Protein AF-A0A7L5DUD4-F1 (afdb_monomer_lite)

pLDDT: mean 72.52, std 13.36, range [44.75, 91.19]

Foldseek 3Di:
DDPPPPPPPPPVPPQADADPPPRHGFDDWDDDDPVCCVVCVQAQWTWTADPVVRDIDIDRDPVRHDSVVVVVVVVVVCVVVVPD

Sequence (84 aa):
MNSDDERQSKRRSTNYPICPVCGHQFKYRCKRSLLVKTLLFWTPVKRYFCTHCAVCRYVFNPKYGDYSSVILLLSCLQIVLGES

Secondary structure (DSSP, 8-state):
----GGGS-------PPBPTTT-PBP-EEPP--HHHHHHTSS--EEEEEETTTTEEEEEE-GGG--THHHHHHHHHHHHHHS--

Radius of gyration: 19.48 Å; chains: 1; bounding box: 39×48×52 Å

Organism: NCBI:txid2728022

Structure (mmCIF, N/CA/C/O backbone):
data_AF-A0A7L5DUD4-F1
#
_entry.id   AF-A0A7L5DUD4-F1
#
loop_
_atom_site.group_PDB
_atom_site.id
_atom_site.type_symbol
_atom_site.label_atom_id
_atom_site.label_alt_id
_atom_site.label_comp_id
_atom_site.label_asym_id
_atom_site.label_entity_id
_atom_site.label_seq_id
_atom_site.pdbx_PDB_ins_code
_atom_site.Cartn_x
_atom_site.Cartn_y
_atom_site.Cartn_z
_atom_site.occupancy
_atom_site.B_iso_or_equiv
_atom_site.auth_seq_id
_atom_site.auth_comp_id
_atom_site.auth_asym_id
_atom_site.auth_atom_id
_atom_sit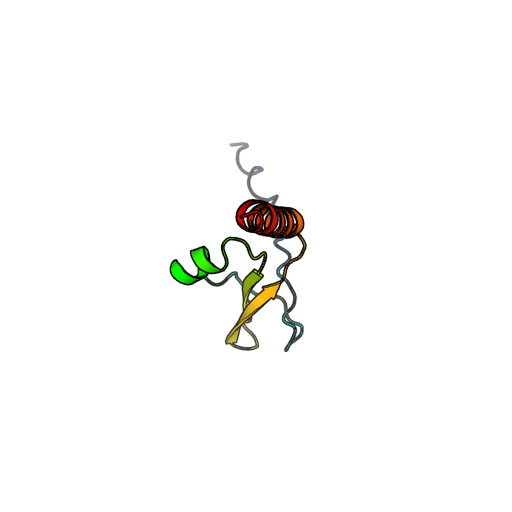e.pdbx_PDB_model_num
ATOM 1 N N . MET A 1 1 ? 18.644 37.111 -15.544 1.00 44.75 1 MET A N 1
ATOM 2 C CA . MET A 1 1 ? 18.737 35.635 -15.508 1.00 44.75 1 MET A CA 1
ATOM 3 C C . MET A 1 1 ? 18.202 35.208 -14.150 1.00 44.75 1 MET A C 1
ATOM 5 O O . MET A 1 1 ? 18.763 35.647 -13.158 1.00 44.75 1 MET A O 1
ATOM 9 N N . ASN A 1 2 ? 17.047 34.534 -14.113 1.00 53.09 2 ASN A N 1
ATOM 10 C CA . ASN A 1 2 ? 16.291 34.263 -12.880 1.00 53.09 2 ASN A CA 1
ATOM 11 C C . ASN A 1 2 ? 16.853 33.053 -12.121 1.00 53.09 2 ASN A C 1
ATOM 13 O O . ASN A 1 2 ? 17.207 32.052 -12.736 1.00 53.09 2 ASN A O 1
ATOM 17 N N . SER A 1 3 ? 16.888 33.158 -10.793 1.00 55.41 3 SER A N 1
ATOM 18 C CA . SER A 1 3 ? 17.505 32.213 -9.850 1.00 55.41 3 SER A CA 1
ATOM 19 C C . SER A 1 3 ? 16.495 31.247 -9.197 1.00 55.41 3 SER A C 1
ATOM 21 O O . SER A 1 3 ? 16.718 30.780 -8.083 1.00 55.41 3 SER A O 1
ATOM 23 N N . ASP A 1 4 ? 15.371 30.957 -9.862 1.00 56.25 4 ASP A N 1
ATOM 24 C CA . ASP A 1 4 ? 14.241 30.196 -9.292 1.00 56.25 4 ASP A CA 1
ATOM 25 C C . ASP A 1 4 ? 14.247 28.682 -9.606 1.00 56.25 4 ASP A C 1
ATOM 27 O O . ASP A 1 4 ? 13.370 27.947 -9.144 1.00 56.25 4 ASP A O 1
ATOM 31 N N . ASP A 1 5 ? 15.241 28.176 -10.341 1.00 58.03 5 ASP A N 1
ATOM 32 C CA . ASP A 1 5 ? 15.268 26.779 -10.816 1.00 58.03 5 ASP A CA 1
ATOM 33 C C . ASP A 1 5 ? 15.808 25.751 -9.793 1.00 58.03 5 ASP A C 1
ATOM 35 O O . ASP A 1 5 ? 15.681 24.540 -9.978 1.00 58.03 5 ASP A O 1
ATOM 39 N N . GLU A 1 6 ? 16.345 26.182 -8.646 1.00 55.91 6 GLU A N 1
ATOM 40 C CA . GLU A 1 6 ? 16.953 25.266 -7.661 1.00 55.91 6 GLU A CA 1
ATOM 41 C C . GLU A 1 6 ? 15.971 24.716 -6.601 1.00 55.91 6 GLU A C 1
ATOM 43 O O . GLU A 1 6 ? 16.356 24.037 -5.648 1.00 55.91 6 GLU A O 1
ATOM 48 N N . ARG A 1 7 ? 14.660 24.959 -6.749 1.00 51.56 7 ARG A N 1
ATOM 49 C CA . ARG A 1 7 ? 13.633 24.515 -5.779 1.00 51.56 7 ARG A CA 1
ATOM 50 C C . ARG A 1 7 ? 13.048 23.120 -6.021 1.00 51.56 7 ARG A C 1
ATOM 52 O O . ARG A 1 7 ? 12.220 22.672 -5.226 1.00 51.56 7 ARG A O 1
ATOM 59 N N . GLN A 1 8 ? 13.441 22.409 -7.080 1.00 58.78 8 GLN A N 1
ATOM 60 C CA . GLN A 1 8 ? 12.722 21.210 -7.547 1.00 58.78 8 GLN A CA 1
ATOM 61 C C . GLN A 1 8 ? 13.567 19.934 -7.700 1.00 58.78 8 GLN A C 1
ATOM 63 O O . GLN A 1 8 ? 13.375 19.168 -8.642 1.00 58.78 8 GLN A O 1
ATOM 68 N N . SER A 1 9 ? 14.457 19.594 -6.763 1.00 51.19 9 SER A N 1
ATOM 69 C CA . SER A 1 9 ? 15.126 18.278 -6.865 1.00 51.19 9 SER A CA 1
ATOM 70 C C . SER A 1 9 ? 15.430 17.535 -5.573 1.00 51.19 9 SER A C 1
ATOM 72 O O . SER A 1 9 ? 15.924 16.410 -5.639 1.00 51.19 9 SER A O 1
ATOM 74 N N . LYS A 1 10 ? 14.953 17.998 -4.409 1.00 45.09 10 LYS A N 1
ATOM 75 C CA . LYS A 1 10 ? 14.774 17.103 -3.248 1.00 45.09 10 LYS A CA 1
ATOM 76 C C . LYS A 1 10 ? 13.533 16.225 -3.456 1.00 45.09 10 LYS A C 1
ATOM 78 O O . LYS A 1 10 ? 12.630 16.163 -2.622 1.00 45.09 10 LYS A O 1
ATOM 83 N N . ARG A 1 11 ? 13.463 15.562 -4.618 1.00 52.94 11 ARG A N 1
ATOM 84 C CA . ARG A 1 11 ? 12.544 14.464 -4.896 1.00 52.94 11 ARG A CA 1
ATOM 85 C C . ARG A 1 11 ? 12.881 13.424 -3.847 1.00 52.94 11 ARG A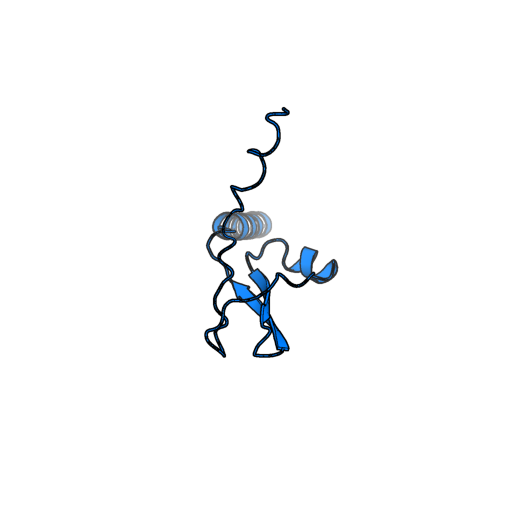 C 1
ATOM 87 O O . ARG A 1 11 ? 13.883 12.731 -3.972 1.00 52.94 11 ARG A O 1
ATOM 94 N N . ARG A 1 12 ? 12.089 13.379 -2.771 1.00 53.56 12 ARG A N 1
ATOM 95 C CA . ARG A 1 12 ? 12.092 12.267 -1.821 1.00 53.56 12 ARG A CA 1
ATOM 96 C C . ARG A 1 12 ? 12.088 11.019 -2.688 1.00 53.56 12 ARG A C 1
ATOM 98 O O . ARG A 1 12 ? 11.076 10.767 -3.346 1.00 53.56 12 ARG A O 1
ATOM 105 N N . SER A 1 13 ? 13.220 10.323 -2.759 1.00 54.44 13 SER A N 1
ATOM 106 C CA . SER A 1 13 ? 13.318 9.018 -3.388 1.00 54.44 13 SER A CA 1
ATOM 107 C C . SER A 1 13 ? 12.319 8.169 -2.630 1.00 54.44 13 SER A C 1
ATOM 109 O O . SER A 1 13 ? 12.521 7.749 -1.491 1.00 54.44 13 SER A O 1
ATOM 111 N N . THR A 1 14 ? 11.123 8.083 -3.197 1.00 61.66 14 THR A N 1
ATOM 112 C CA . THR A 1 14 ? 10.017 7.349 -2.620 1.00 61.66 14 THR A CA 1
ATOM 113 C C . THR A 1 14 ? 10.371 5.919 -2.937 1.00 61.66 14 THR A C 1
ATOM 115 O O . THR A 1 14 ? 9.955 5.383 -3.953 1.00 61.66 14 THR A O 1
ATOM 118 N N . ASN A 1 15 ? 11.247 5.353 -2.104 1.00 71.25 15 ASN A N 1
ATOM 119 C CA . ASN A 1 15 ? 11.630 3.957 -2.155 1.00 71.25 15 ASN A CA 1
ATOM 120 C C . ASN A 1 15 ? 10.350 3.167 -1.905 1.00 71.25 15 ASN A C 1
ATOM 122 O O . ASN A 1 15 ? 9.911 2.982 -0.765 1.00 71.25 15 ASN A O 1
ATOM 126 N N . TYR A 1 16 ? 9.680 2.814 -2.996 1.00 81.56 16 TYR A N 1
ATOM 127 C CA . TYR A 1 16 ? 8.519 1.960 -2.952 1.00 81.56 16 TYR A CA 1
ATOM 128 C C . TYR A 1 16 ? 8.969 0.579 -2.476 1.00 81.56 16 TYR A C 1
ATOM 130 O O . TYR A 1 16 ? 10.095 0.163 -2.757 1.00 81.56 16 TYR A O 1
ATOM 138 N N . PRO A 1 17 ? 8.116 -0.136 -1.725 1.00 84.62 17 PRO A N 1
ATOM 139 C CA . PRO A 1 17 ? 8.469 -1.472 -1.287 1.00 84.62 17 PRO A CA 1
ATOM 140 C C . PRO A 1 17 ? 8.678 -2.406 -2.486 1.00 84.62 17 PRO A C 1
ATOM 142 O O . PRO A 1 17 ? 8.264 -2.125 -3.616 1.00 84.62 17 PRO A O 1
ATOM 145 N N . ILE A 1 18 ? 9.322 -3.535 -2.222 1.00 88.81 18 ILE A N 1
ATOM 146 C CA . ILE A 1 18 ? 9.523 -4.586 -3.212 1.00 88.81 18 ILE A CA 1
ATOM 147 C C . ILE A 1 18 ? 8.291 -5.492 -3.229 1.00 88.81 18 ILE A C 1
ATOM 149 O O . ILE A 1 18 ? 7.700 -5.794 -2.190 1.00 88.81 18 ILE A O 1
ATOM 153 N N . CYS A 1 19 ? 7.877 -5.909 -4.421 1.00 87.94 19 CYS A N 1
ATOM 154 C CA . CYS A 1 19 ? 6.820 -6.887 -4.588 1.00 87.94 19 CYS A CA 1
ATOM 155 C C . CYS A 1 19 ? 7.297 -8.259 -4.085 1.00 87.94 19 CYS A C 1
ATOM 157 O O . CYS A 1 19 ? 8.289 -8.771 -4.601 1.00 87.94 19 CYS A O 1
ATOM 159 N N . PRO A 1 20 ? 6.573 -8.909 -3.157 1.00 85.88 20 PRO A N 1
ATOM 160 C CA . PRO A 1 20 ? 6.977 -10.205 -2.611 1.00 85.88 20 PRO A CA 1
ATOM 161 C C . PRO A 1 20 ? 6.853 -11.362 -3.613 1.00 85.88 20 PRO A C 1
ATOM 163 O O . PRO A 1 20 ? 7.282 -12.466 -3.313 1.00 85.88 20 PRO A O 1
ATOM 166 N N . VAL A 1 21 ? 6.240 -11.137 -4.782 1.00 87.50 21 VAL A N 1
ATOM 167 C CA . VAL A 1 21 ? 6.032 -12.185 -5.797 1.00 87.50 21 VAL A CA 1
ATOM 168 C C . VAL A 1 21 ? 7.057 -12.134 -6.914 1.00 87.50 21 VAL A C 1
ATOM 170 O O . VAL A 1 21 ? 7.549 -13.173 -7.326 1.00 87.50 21 VAL A O 1
ATOM 173 N N . CYS A 1 22 ? 7.378 -10.943 -7.417 1.00 90.81 22 CYS A N 1
ATOM 174 C CA . CYS A 1 22 ? 8.294 -10.795 -8.550 1.00 90.81 22 CYS A CA 1
ATOM 175 C C . CYS A 1 22 ? 9.611 -10.100 -8.195 1.00 90.81 22 CYS A C 1
ATOM 177 O O . CYS A 1 22 ? 10.423 -9.872 -9.087 1.00 90.81 22 CYS A O 1
ATOM 179 N N . GLY A 1 23 ? 9.801 -9.667 -6.946 1.00 88.06 23 GLY A N 1
ATOM 180 C CA . GLY A 1 23 ? 11.025 -8.991 -6.509 1.00 88.06 23 GLY A CA 1
ATOM 181 C C . GLY A 1 23 ? 11.247 -7.589 -7.094 1.00 88.06 23 GLY A C 1
ATOM 182 O O . GLY A 1 23 ? 12.255 -6.960 -6.792 1.00 88.06 23 GLY A O 1
ATOM 183 N N . HIS A 1 24 ? 10.315 -7.057 -7.892 1.00 89.38 24 HIS A N 1
ATOM 184 C CA . HIS A 1 24 ? 10.421 -5.714 -8.473 1.00 89.38 24 HIS A CA 1
ATOM 185 C C . HIS A 1 24 ? 9.784 -4.646 -7.578 1.00 89.38 24 HIS A C 1
ATOM 187 O O . HIS A 1 24 ? 8.805 -4.913 -6.875 1.00 89.38 24 HIS A O 1
ATOM 193 N N . GLN A 1 25 ? 10.300 -3.413 -7.627 1.00 88.62 25 GLN A N 1
ATOM 194 C CA . GLN A 1 25 ? 9.695 -2.284 -6.913 1.00 88.62 25 GLN A CA 1
ATOM 195 C C . GLN A 1 25 ? 8.293 -1.971 -7.441 1.00 88.62 25 GLN A C 1
ATOM 197 O O . GLN A 1 25 ? 8.018 -2.026 -8.642 1.00 88.62 25 GLN A O 1
ATOM 202 N N . PHE A 1 26 ? 7.390 -1.614 -6.530 1.00 88.62 26 PHE A N 1
ATOM 203 C CA . PHE A 1 26 ? 6.079 -1.112 -6.926 1.00 88.62 26 PHE A CA 1
ATOM 204 C C . PHE A 1 26 ? 6.198 0.237 -7.646 1.00 88.62 26 PHE A C 1
ATOM 206 O O . PHE A 1 26 ? 7.013 1.077 -7.279 1.00 88.62 26 PHE A O 1
ATOM 213 N N . LYS A 1 27 ? 5.337 0.472 -8.644 1.00 86.25 27 LYS A N 1
ATOM 214 C CA . LYS A 1 27 ? 5.389 1.698 -9.460 1.00 86.25 27 LYS A CA 1
ATOM 215 C C . LYS A 1 27 ? 4.650 2.867 -8.814 1.00 86.25 27 LYS A C 1
ATOM 217 O O . LYS A 1 27 ? 5.103 4.004 -8.878 1.00 86.25 27 LYS A O 1
ATOM 222 N N . TYR A 1 28 ? 3.486 2.598 -8.222 1.00 84.94 28 TYR A N 1
ATOM 223 C CA . TYR A 1 28 ? 2.659 3.620 -7.583 1.00 84.94 28 TYR A CA 1
ATOM 224 C C . TYR A 1 28 ? 1.760 3.039 -6.488 1.00 84.94 28 TYR A C 1
ATOM 226 O O . TYR A 1 28 ? 1.524 1.830 -6.391 1.00 84.94 28 TYR A O 1
ATOM 234 N N . ARG A 1 29 ? 1.234 3.929 -5.641 1.00 85.44 29 ARG A N 1
ATOM 235 C CA . ARG A 1 29 ? 0.250 3.600 -4.605 1.00 85.44 29 ARG A CA 1
ATOM 236 C C . ARG A 1 29 ? -1.155 3.552 -5.217 1.00 85.44 29 ARG A C 1
ATOM 238 O O . ARG A 1 29 ? -1.611 4.546 -5.775 1.00 85.44 29 ARG A O 1
ATOM 245 N N . CYS A 1 30 ? -1.857 2.426 -5.084 1.00 87.06 30 CYS A N 1
ATOM 246 C CA . CYS A 1 30 ? -3.245 2.308 -5.540 1.00 87.06 30 CYS A CA 1
ATOM 247 C C . CYS A 1 30 ? -4.168 3.141 -4.633 1.00 87.06 30 CYS A C 1
ATOM 249 O O . CYS A 1 30 ? -4.030 3.115 -3.402 1.00 87.06 30 CYS A O 1
ATOM 251 N N . LYS A 1 31 ? -5.140 3.846 -5.228 1.00 82.44 3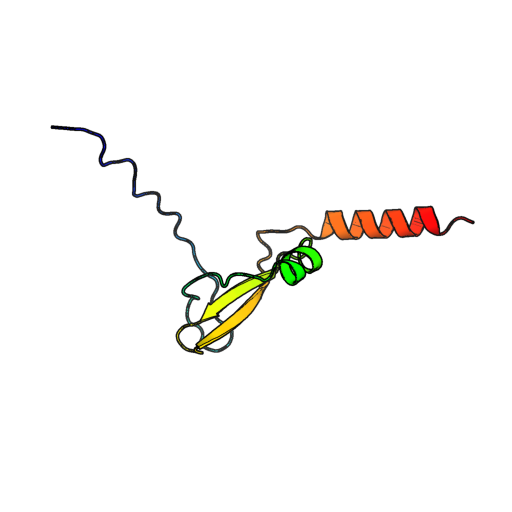1 LYS A N 1
ATOM 252 C CA . LYS A 1 31 ? -6.212 4.513 -4.473 1.00 82.44 31 LYS A CA 1
ATOM 253 C C . LYS A 1 31 ? -7.047 3.467 -3.720 1.00 82.44 31 LYS A C 1
ATOM 255 O O . LYS A 1 31 ? -7.210 2.333 -4.172 1.00 82.44 31 LYS A O 1
ATOM 260 N N . ARG A 1 32 ? -7.540 3.843 -2.541 1.00 80.19 32 ARG A N 1
ATOM 261 C CA . ARG A 1 32 ? -8.442 3.026 -1.717 1.00 80.19 32 ARG A CA 1
ATOM 262 C C . ARG A 1 32 ? -9.836 3.625 -1.755 1.00 80.19 32 ARG A C 1
ATOM 264 O O . ARG A 1 32 ? -9.956 4.846 -1.697 1.00 80.19 32 ARG A O 1
ATOM 271 N N . SER A 1 33 ? -10.851 2.770 -1.790 1.00 80.19 33 SER A N 1
ATOM 272 C CA . SER A 1 33 ? -12.239 3.176 -1.570 1.00 80.19 33 SER A CA 1
ATOM 273 C C . SER A 1 33 ? -12.406 3.754 -0.162 1.00 80.19 33 SER A C 1
ATOM 275 O O . SER A 1 33 ? -11.698 3.346 0.762 1.00 80.19 33 SER A O 1
ATOM 277 N N . LEU A 1 34 ? -13.342 4.690 0.009 1.00 77.00 34 LEU A N 1
ATOM 278 C CA . LEU A 1 34 ? -13.571 5.376 1.286 1.00 77.00 34 LEU A CA 1
ATOM 279 C C . LEU A 1 34 ? -13.922 4.399 2.418 1.00 77.00 34 LEU A C 1
ATOM 281 O O . LEU A 1 34 ? -13.359 4.517 3.497 1.00 77.00 34 LEU A O 1
ATOM 285 N N . LEU A 1 35 ? -14.720 3.363 2.141 1.00 75.56 35 LEU A N 1
ATOM 286 C CA . LEU A 1 35 ? -15.040 2.307 3.114 1.00 75.56 35 LEU A CA 1
ATOM 287 C C . LEU A 1 35 ? -13.786 1.590 3.632 1.00 75.56 35 LEU A C 1
ATOM 289 O O . LEU A 1 35 ? -13.584 1.444 4.833 1.00 75.56 35 LEU A O 1
ATOM 293 N N . VAL A 1 36 ? -12.891 1.213 2.716 1.00 74.25 36 VAL A N 1
ATOM 294 C CA . VAL A 1 36 ? -11.606 0.578 3.041 1.00 74.25 36 VAL A CA 1
ATOM 295 C C . VAL A 1 36 ? -10.715 1.559 3.798 1.00 74.25 36 VAL A C 1
ATOM 297 O O . VAL A 1 36 ? -9.968 1.148 4.670 1.00 74.25 36 VAL A O 1
ATOM 300 N N . LYS A 1 37 ? -10.778 2.860 3.496 1.00 73.50 37 LYS A N 1
ATOM 301 C CA . LYS A 1 37 ? -10.021 3.890 4.216 1.00 73.50 37 LYS A CA 1
ATOM 302 C C . LYS A 1 37 ? -10.503 4.053 5.658 1.00 73.50 37 LYS A C 1
ATOM 304 O O . LYS A 1 37 ? -9.651 4.237 6.513 1.00 73.50 37 LYS A O 1
ATOM 309 N N . THR A 1 38 ? -11.808 3.972 5.912 1.00 75.56 38 THR A N 1
ATOM 310 C CA . THR A 1 38 ? -12.382 4.042 7.264 1.00 75.56 38 THR A CA 1
ATOM 311 C C . THR A 1 38 ? -12.085 2.771 8.054 1.00 75.56 38 THR A C 1
ATOM 313 O O . THR A 1 38 ? -11.601 2.848 9.176 1.00 75.56 38 THR A O 1
ATOM 316 N N . LEU A 1 39 ? -12.273 1.595 7.446 1.00 74.19 39 LEU A N 1
ATOM 317 C CA . LEU A 1 39 ? -12.037 0.312 8.116 1.00 74.19 39 LEU A CA 1
ATOM 318 C C . LEU A 1 39 ? -10.545 0.060 8.386 1.00 74.19 39 LEU A C 1
ATOM 320 O O . LEU A 1 39 ? -10.170 -0.405 9.455 1.00 74.19 39 LEU A O 1
ATOM 324 N N . LEU A 1 40 ? -9.674 0.431 7.442 1.00 69.56 40 LEU A N 1
ATOM 325 C CA . LEU A 1 40 ? -8.218 0.359 7.589 1.00 69.56 40 LEU A CA 1
ATOM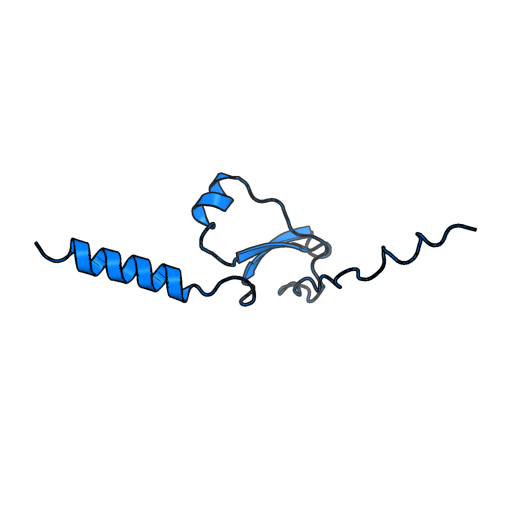 326 C C . LEU A 1 40 ? -7.612 1.677 8.090 1.00 69.56 40 LEU A C 1
ATOM 328 O O . LEU A 1 40 ? -6.399 1.846 7.960 1.00 69.56 40 LEU A O 1
ATOM 332 N N . PHE A 1 41 ? -8.413 2.601 8.640 1.00 67.19 41 PHE A N 1
ATOM 333 C CA . PHE A 1 41 ? -7.929 3.908 9.108 1.00 67.19 41 PHE A CA 1
ATOM 334 C C . PHE A 1 41 ? -6.803 3.744 10.121 1.00 67.19 41 PHE A C 1
ATOM 336 O O . PHE A 1 41 ? -5.788 4.431 10.052 1.00 67.19 41 PHE A O 1
ATOM 343 N N . TRP A 1 42 ? -6.969 2.759 10.995 1.00 66.50 42 TRP A N 1
ATOM 344 C CA . TRP A 1 42 ? -6.011 2.467 12.033 1.00 66.50 42 TRP A CA 1
ATOM 345 C C . TRP A 1 42 ? -4.817 1.662 11.498 1.00 66.50 42 TRP A C 1
ATOM 347 O O . TRP A 1 42 ? -3.738 1.845 12.033 1.00 66.50 42 TRP A O 1
ATOM 357 N N . THR A 1 43 ? -4.955 0.873 10.410 1.00 69.06 43 THR A N 1
ATOM 358 C CA . THR A 1 43 ? -3.932 -0.084 9.895 1.00 69.06 43 THR A CA 1
ATOM 359 C C . THR A 1 43 ? -2.821 0.580 9.057 1.00 69.06 43 THR A C 1
ATOM 361 O O . THR A 1 43 ? -3.145 1.191 8.032 1.00 69.06 43 THR A O 1
ATOM 364 N N . PRO A 1 44 ? -1.499 0.389 9.325 1.00 71.81 44 PRO A N 1
ATOM 365 C CA . PRO A 1 44 ? -0.415 0.908 8.481 1.00 71.81 44 PRO A CA 1
ATOM 366 C C . PRO A 1 44 ? -0.219 0.049 7.226 1.00 71.81 44 PRO A C 1
ATOM 368 O O . PRO A 1 44 ? 0.873 -0.075 6.665 1.00 71.81 44 PRO A O 1
ATOM 371 N N . VAL A 1 45 ? -1.288 -0.571 6.748 1.00 80.12 45 VAL A N 1
ATOM 372 C CA . VAL A 1 45 ? -1.280 -1.255 5.473 1.00 80.12 45 VAL A CA 1
ATOM 373 C C . VAL A 1 45 ? -1.373 -0.169 4.408 1.00 80.12 45 VAL A C 1
ATOM 375 O O . VAL A 1 45 ? -2.171 0.760 4.535 1.00 80.12 45 VAL A O 1
ATOM 378 N N . LYS A 1 46 ? -0.645 -0.289 3.297 1.00 81.62 46 LYS A N 1
ATOM 379 C CA . LYS A 1 46 ? -0.807 0.535 2.082 1.00 81.62 46 LYS A CA 1
ATOM 380 C C . LYS A 1 46 ? -1.030 -0.378 0.874 1.00 81.62 46 LYS A C 1
ATOM 382 O O . LYS A 1 46 ? -0.573 -1.511 0.872 1.00 81.62 46 LYS A O 1
ATOM 387 N N . ARG A 1 47 ? -1.787 0.072 -0.134 1.00 87.62 47 ARG A N 1
ATOM 388 C CA . ARG A 1 47 ? -2.030 -0.710 -1.362 1.00 87.62 47 ARG A CA 1
ATOM 389 C C . ARG A 1 47 ? -1.116 -0.191 -2.472 1.00 87.62 47 ARG A C 1
ATOM 391 O O . ARG A 1 47 ? -1.129 1.010 -2.733 1.00 87.62 47 ARG A O 1
ATOM 398 N N . TYR A 1 48 ? -0.343 -1.065 -3.104 1.00 89.75 48 TYR A N 1
ATOM 399 C CA . TYR A 1 48 ? 0.627 -0.725 -4.149 1.00 89.75 48 TYR A CA 1
ATOM 400 C C . TYR A 1 48 ? 0.400 -1.564 -5.406 1.00 89.75 48 TYR A C 1
ATOM 402 O O . TYR A 1 48 ? -0.009 -2.720 -5.306 1.00 89.75 48 TYR A O 1
ATOM 410 N N . PHE A 1 49 ? 0.653 -0.975 -6.577 1.00 88.94 49 PHE A N 1
ATOM 411 C CA . PHE A 1 49 ? 0.520 -1.648 -7.869 1.00 88.94 49 PHE A CA 1
ATOM 412 C C . PHE A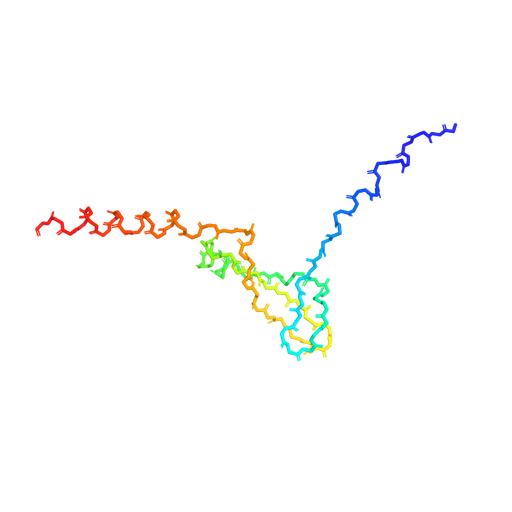 1 49 ? 1.872 -2.139 -8.369 1.00 88.94 49 PHE A C 1
ATOM 414 O O . PHE A 1 49 ? 2.827 -1.360 -8.471 1.00 88.94 49 PHE A O 1
ATOM 421 N N . CYS A 1 50 ? 1.948 -3.427 -8.694 1.00 90.44 50 CYS A N 1
ATOM 422 C CA . CYS A 1 50 ? 3.107 -4.003 -9.358 1.00 90.44 50 CYS A CA 1
ATOM 423 C C . CYS A 1 50 ? 2.834 -4.073 -10.860 1.00 90.44 50 CYS A C 1
ATOM 425 O O . CYS A 1 50 ? 1.862 -4.702 -11.267 1.00 90.44 50 CYS A O 1
ATOM 427 N N . THR A 1 51 ? 3.700 -3.476 -11.678 1.00 90.06 51 THR A N 1
ATOM 428 C CA . THR A 1 51 ? 3.588 -3.543 -13.144 1.00 90.06 51 THR A CA 1
ATOM 429 C C . THR A 1 51 ? 3.903 -4.919 -13.705 1.00 90.06 51 THR A C 1
ATOM 431 O O . THR A 1 51 ? 3.275 -5.316 -14.674 1.00 90.06 51 THR A O 1
ATOM 434 N N . HIS A 1 52 ? 4.824 -5.660 -13.087 1.00 91.19 52 HIS A N 1
ATOM 435 C CA . HIS A 1 52 ? 5.207 -6.996 -13.555 1.00 91.19 52 HIS A CA 1
ATOM 436 C C . HIS A 1 52 ? 4.120 -8.036 -13.290 1.00 91.19 52 HIS A C 1
ATOM 438 O O . HIS A 1 52 ? 3.850 -8.877 -14.135 1.00 91.19 52 HIS A O 1
ATOM 444 N N . CYS A 1 53 ? 3.473 -7.970 -12.125 1.00 89.38 53 CYS A N 1
ATOM 445 C CA . CYS A 1 53 ? 2.377 -8.879 -11.796 1.00 89.38 53 CYS A CA 1
ATOM 446 C C . CYS A 1 53 ? 1.004 -8.344 -12.232 1.00 89.38 53 CYS A C 1
ATOM 448 O O . CYS A 1 53 ? 0.015 -9.038 -12.033 1.00 89.38 53 CYS A O 1
ATOM 450 N N . ALA A 1 54 ? 0.928 -7.099 -12.717 1.00 89.50 54 ALA A N 1
ATOM 451 C CA . ALA A 1 54 ? -0.305 -6.377 -13.048 1.00 89.50 54 ALA A CA 1
ATOM 452 C C . ALA A 1 54 ? -1.391 -6.393 -11.944 1.00 89.50 54 ALA A C 1
ATOM 454 O O . ALA A 1 54 ? -2.583 -6.291 -12.224 1.00 89.50 54 ALA A O 1
ATOM 455 N N . VAL A 1 55 ? -0.996 -6.492 -10.667 1.00 88.44 55 VAL A N 1
ATOM 456 C CA . VAL A 1 55 ? -1.926 -6.589 -9.526 1.00 88.44 55 VAL A CA 1
ATOM 457 C C . VAL A 1 55 ? -1.645 -5.538 -8.452 1.00 88.44 55 VAL A C 1
ATOM 459 O O . VAL A 1 55 ? -0.494 -5.202 -8.157 1.00 88.44 55 VAL A O 1
ATOM 462 N N . CYS A 1 56 ? -2.714 -5.047 -7.815 1.00 86.88 56 CYS A N 1
ATOM 463 C CA . CYS A 1 56 ? -2.623 -4.216 -6.611 1.00 86.88 56 CYS A CA 1
ATOM 464 C C . CYS A 1 56 ? -2.588 -5.101 -5.357 1.00 86.88 56 CYS A C 1
ATOM 466 O O . CYS A 1 56 ? -3.594 -5.731 -5.024 1.00 86.88 56 CYS A O 1
ATOM 468 N N . ARG A 1 57 ? -1.487 -5.067 -4.602 1.00 85.94 57 ARG A N 1
ATOM 469 C CA . ARG A 1 57 ? -1.322 -5.807 -3.340 1.00 85.94 57 ARG A CA 1
ATOM 470 C C . ARG A 1 57 ? -1.259 -4.880 -2.136 1.00 85.94 57 ARG A C 1
ATOM 472 O O . ARG A 1 57 ? -0.865 -3.718 -2.240 1.00 85.94 57 ARG A O 1
ATOM 479 N N . TYR A 1 58 ? -1.674 -5.401 -0.991 1.00 85.19 58 TYR A N 1
ATOM 480 C CA . TYR A 1 58 ? -1.541 -4.728 0.292 1.00 85.19 58 TYR A CA 1
ATOM 481 C C . TYR A 1 58 ? -0.173 -5.064 0.886 1.00 85.19 58 TYR A C 1
ATOM 483 O O . TYR A 1 58 ? 0.198 -6.228 0.971 1.00 85.19 58 TYR A O 1
ATOM 491 N N . VAL A 1 59 ? 0.579 -4.034 1.257 1.00 84.88 59 VAL A N 1
ATOM 492 C CA . VAL A 1 59 ? 1.903 -4.150 1.864 1.00 84.88 59 VAL A CA 1
ATOM 493 C C . VAL A 1 59 ? 1.853 -3.453 3.210 1.00 84.88 59 VAL A C 1
ATOM 495 O O . VAL A 1 59 ? 1.443 -2.289 3.302 1.00 84.88 59 VAL A O 1
ATOM 498 N N . PHE A 1 60 ? 2.255 -4.175 4.247 1.00 79.06 60 PHE A N 1
ATOM 499 C CA . PHE A 1 60 ? 2.438 -3.623 5.578 1.00 79.06 60 PHE A CA 1
ATOM 500 C C . PHE A 1 60 ? 3.753 -2.846 5.601 1.00 79.06 60 PHE A C 1
ATOM 502 O O . PHE A 1 60 ? 4.798 -3.393 5.253 1.00 79.06 60 PHE A O 1
ATOM 509 N N . ASN A 1 61 ? 3.706 -1.559 5.944 1.00 70.00 61 ASN A N 1
ATOM 510 C C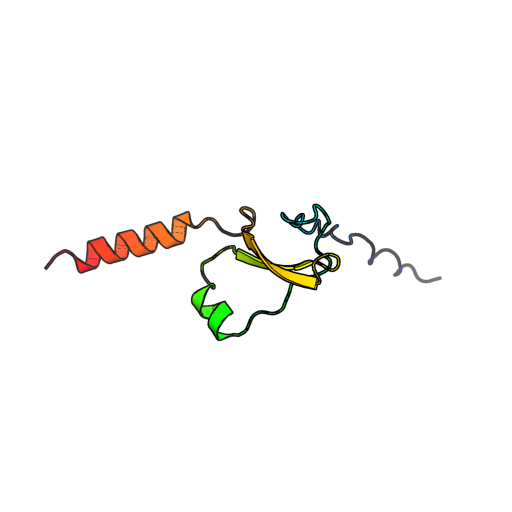A . ASN A 1 61 ? 4.921 -0.771 6.111 1.00 70.00 61 ASN A CA 1
ATOM 511 C C . ASN A 1 61 ? 5.025 -0.334 7.578 1.00 70.00 61 ASN A C 1
ATOM 513 O O . ASN A 1 61 ? 4.296 0.583 7.968 1.00 70.00 61 ASN A O 1
ATOM 517 N N . PRO A 1 62 ? 5.926 -0.944 8.372 1.00 62.31 62 PRO A N 1
ATOM 518 C CA . PRO A 1 62 ? 6.040 -0.659 9.801 1.00 62.31 62 PRO A CA 1
ATOM 519 C C . PRO A 1 62 ? 6.447 0.793 10.089 1.00 62.31 62 PRO A C 1
ATOM 521 O O . PRO A 1 62 ? 6.215 1.284 11.182 1.00 62.31 62 PRO A O 1
ATOM 524 N N . LYS A 1 63 ? 6.971 1.536 9.100 1.00 60.25 63 LYS A N 1
ATOM 525 C CA . LYS A 1 63 ? 7.373 2.945 9.268 1.00 60.25 63 LYS A CA 1
ATOM 526 C C . LYS A 1 63 ? 6.219 3.933 9.506 1.00 60.25 63 LYS A C 1
ATOM 528 O O . LYS A 1 63 ? 6.488 5.115 9.677 1.00 60.25 63 LYS A O 1
ATOM 533 N N . TYR A 1 64 ? 4.955 3.511 9.406 1.00 57.34 64 TYR A N 1
ATOM 534 C CA . TYR A 1 64 ? 3.808 4.431 9.328 1.00 57.34 64 TYR A CA 1
ATOM 535 C C . TYR A 1 64 ? 2.696 4.199 10.353 1.00 57.34 64 TYR A C 1
ATOM 537 O O . TYR A 1 64 ? 1.650 4.832 10.231 1.00 57.34 64 TYR A O 1
ATOM 545 N N . GLY A 1 65 ? 2.880 3.330 11.340 1.00 53.97 65 GLY A N 1
ATOM 546 C CA . GLY A 1 65 ? 1.874 3.197 12.386 1.00 53.97 65 GLY A CA 1
ATOM 547 C C . GLY A 1 65 ? 2.306 2.258 13.488 1.00 53.97 65 GLY A C 1
ATOM 548 O O . GLY A 1 65 ? 2.252 1.041 13.319 1.00 53.97 65 GLY A O 1
ATOM 549 N N . ASP A 1 66 ? 2.671 2.845 14.621 1.00 54.44 66 ASP A N 1
ATOM 550 C CA . ASP A 1 66 ? 2.645 2.172 15.908 1.00 54.44 66 ASP A CA 1
ATOM 551 C C . ASP A 1 66 ? 1.192 1.841 16.249 1.00 54.44 66 ASP A C 1
ATOM 553 O O . ASP A 1 66 ? 0.418 2.681 16.699 1.00 54.44 66 ASP A O 1
ATOM 557 N N . TYR A 1 67 ? 0.821 0.581 16.028 1.00 64.50 67 TYR A N 1
ATOM 558 C CA . TYR A 1 67 ? -0.452 0.010 16.479 1.00 64.50 67 TYR A CA 1
ATOM 559 C C . TYR A 1 67 ? -0.622 0.021 17.995 1.00 64.50 67 TYR A C 1
ATOM 561 O O . TYR A 1 67 ? -1.720 -0.214 18.497 1.00 64.50 67 TYR A O 1
ATOM 569 N N . SER A 1 68 ? 0.475 0.280 18.705 1.00 58.94 68 SER A N 1
ATOM 570 C CA . SER A 1 68 ? 0.560 0.229 20.154 1.00 58.94 68 SER A CA 1
ATOM 571 C C . SER A 1 68 ? -0.476 1.140 20.811 1.00 58.94 68 SER A C 1
ATOM 573 O O . SER A 1 68 ? -1.198 0.703 21.697 1.00 58.94 68 SER A O 1
ATOM 575 N N . SER A 1 69 ? -0.659 2.365 20.308 1.00 61.91 69 SER A N 1
ATOM 576 C CA . SER A 1 69 ? -1.629 3.320 20.862 1.00 61.91 69 SER A CA 1
ATOM 577 C C . SER A 1 69 ? -3.087 2.916 20.618 1.00 61.91 69 SER A C 1
ATOM 579 O O . SER A 1 69 ? -3.939 3.154 21.464 1.00 61.91 69 SER A O 1
ATOM 581 N N . VAL A 1 70 ? -3.386 2.252 19.502 1.00 66.25 70 VAL A N 1
ATOM 582 C CA . VAL A 1 70 ? -4.742 1.782 19.157 1.00 66.25 70 VAL A CA 1
ATOM 583 C C . VAL A 1 70 ? -5.149 0.582 19.999 1.00 66.25 70 VAL A C 1
ATOM 585 O O . VAL A 1 70 ? -6.261 0.528 20.519 1.00 66.25 70 VAL A O 1
ATOM 588 N N . ILE A 1 71 ? -4.236 -0.384 20.121 1.00 69.56 71 ILE A N 1
ATOM 589 C CA . ILE A 1 71 ? -4.434 -1.584 20.931 1.00 69.56 71 ILE A CA 1
ATOM 590 C C . ILE A 1 71 ? -4.550 -1.187 22.401 1.00 69.56 71 ILE A C 1
ATOM 592 O O . ILE A 1 71 ? -5.470 -1.658 23.059 1.00 69.56 71 ILE A O 1
ATOM 596 N N . LEU A 1 72 ? -3.705 -0.264 22.881 1.00 63.91 72 LEU A N 1
ATOM 597 C CA . LEU A 1 72 ? -3.805 0.283 24.237 1.00 63.91 72 LEU A CA 1
ATOM 598 C C . LEU A 1 72 ? -5.174 0.925 24.491 1.00 63.91 72 LEU A C 1
ATOM 600 O O . LEU A 1 72 ? -5.817 0.611 25.490 1.00 63.91 72 LEU A O 1
ATOM 604 N N . LEU A 1 73 ? -5.668 1.756 23.569 1.00 68.25 73 LEU A N 1
ATOM 605 C CA . LEU A 1 73 ? -6.986 2.382 23.706 1.00 68.25 73 LEU A CA 1
ATOM 606 C C . LEU A 1 73 ? -8.131 1.359 23.710 1.00 68.25 73 LEU A C 1
ATOM 608 O O . LEU A 1 73 ? -9.042 1.471 24.525 1.00 68.25 73 LEU A O 1
ATOM 612 N N . LEU A 1 74 ? -8.079 0.341 22.846 1.00 68.69 74 LEU A N 1
ATOM 613 C CA . LEU A 1 74 ? -9.081 -0.731 22.827 1.00 68.69 74 LEU A CA 1
ATOM 614 C C . LEU A 1 74 ? -9.027 -1.597 24.091 1.00 68.69 74 LEU A C 1
ATOM 616 O O . LEU A 1 74 ? -10.079 -1.964 24.611 1.00 68.69 74 LEU A O 1
ATOM 620 N N . SER A 1 75 ? -7.833 -1.883 24.618 1.00 73.62 75 SER A N 1
ATOM 621 C CA . SER A 1 75 ? -7.692 -2.589 25.894 1.00 73.62 75 SER A CA 1
ATOM 622 C C . SER A 1 75 ? -8.207 -1.764 27.073 1.00 73.62 75 SER A C 1
ATOM 624 O O . SER A 1 75 ? -8.913 -2.305 27.916 1.00 73.62 75 SER A O 1
ATOM 626 N N . CYS A 1 76 ? -7.954 -0.451 27.111 1.00 66.12 76 CYS A N 1
ATOM 627 C CA . CYS A 1 76 ? -8.514 0.422 28.144 1.00 66.12 76 CYS A CA 1
ATOM 628 C C . CYS A 1 76 ? -10.043 0.480 28.072 1.00 66.12 76 CYS A C 1
ATOM 630 O O . CYS A 1 76 ? -10.699 0.460 29.106 1.00 66.12 76 CYS A O 1
ATOM 632 N N . LEU A 1 77 ? -10.622 0.508 26.869 1.00 71.75 77 LEU A N 1
ATOM 633 C CA . LEU A 1 77 ? -12.074 0.530 26.706 1.00 71.75 77 LEU A CA 1
ATOM 634 C C . LEU A 1 77 ? -12.734 -0.779 27.180 1.00 71.75 77 LEU A C 1
ATOM 636 O O . LEU A 1 77 ? -13.801 -0.731 27.781 1.00 71.75 77 LEU A O 1
ATOM 640 N N . GLN A 1 78 ? -12.095 -1.933 26.956 1.00 71.38 78 GLN A N 1
ATOM 641 C CA . GLN A 1 78 ? -12.553 -3.228 27.486 1.00 71.38 78 GLN A CA 1
ATOM 642 C C . GLN A 1 78 ? -12.516 -3.271 29.020 1.00 71.38 78 GLN A C 1
ATOM 644 O O . GLN A 1 78 ? -13.447 -3.786 29.627 1.00 71.38 78 GLN A O 1
ATOM 649 N N . ILE A 1 79 ? -11.483 -2.694 29.646 1.00 70.31 79 ILE A N 1
ATOM 650 C CA . ILE A 1 79 ? -11.385 -2.605 31.113 1.00 70.31 79 ILE A CA 1
ATOM 651 C C . ILE A 1 79 ? -12.521 -1.738 31.675 1.00 70.31 79 ILE A C 1
ATOM 653 O O . ILE A 1 79 ? -13.208 -2.157 32.596 1.00 70.31 79 ILE A O 1
ATOM 657 N N . VAL A 1 80 ? -12.776 -0.569 31.079 1.00 67.31 80 VAL A N 1
ATOM 658 C CA . VAL A 1 80 ? -13.800 0.376 31.568 1.00 67.31 80 VAL A CA 1
ATOM 659 C C . VAL A 1 80 ? -15.233 -0.138 31.369 1.00 67.31 80 VAL A C 1
ATOM 661 O O . VAL A 1 80 ? -16.113 0.196 32.152 1.00 67.31 80 VAL A O 1
ATOM 664 N N . LEU A 1 81 ? -15.489 -0.949 30.338 1.00 70.75 81 LEU A N 1
ATOM 665 C CA . LEU A 1 81 ? -16.811 -1.540 30.082 1.00 70.75 81 LEU A CA 1
ATOM 666 C C . LEU A 1 81 ? -17.025 -2.897 30.779 1.00 70.75 81 LEU A C 1
ATOM 668 O O . LEU A 1 81 ? -18.131 -3.429 30.720 1.00 70.75 81 LEU A O 1
ATOM 672 N N . GLY A 1 82 ? -15.980 -3.467 31.389 1.00 57.50 82 GLY A N 1
ATOM 673 C CA . GLY A 1 82 ? -15.991 -4.784 32.033 1.00 57.50 82 GLY A CA 1
ATOM 674 C C . GLY A 1 82 ? -16.207 -4.768 33.550 1.00 57.50 82 GLY A C 1
ATOM 675 O O . GLY A 1 82 ? -16.266 -5.838 34.148 1.00 57.50 82 GLY A O 1
ATOM 676 N N . GLU A 1 83 ? -16.333 -3.593 34.172 1.00 53.72 83 GLU A N 1
ATOM 677 C CA . GLU A 1 83 ? -16.705 -3.441 35.584 1.00 53.72 83 GLU A CA 1
ATOM 678 C C . GLU A 1 83 ? -18.188 -3.030 35.700 1.00 53.72 83 GLU A C 1
ATOM 680 O O . GLU A 1 83 ? -18.537 -1.852 35.798 1.00 53.72 83 GLU A O 1
ATOM 685 N N . SER A 1 84 ? -19.092 -4.008 35.640 1.00 53.16 84 SER A N 1
ATOM 686 C CA . SER A 1 84 ? -20.485 -3.903 36.111 1.00 53.16 84 SER A CA 1
ATOM 687 C C . SER A 1 84 ? -21.015 -5.264 36.520 1.00 53.16 84 SER A C 1
ATOM 689 O O . SER A 1 84 ? -20.794 -6.227 35.752 1.00 53.16 84 SER A O 1
#